Protein AF-A0A7X8NU30-F1 (afdb_monomer_lite)

Structure (mmCIF, N/CA/C/O backbone):
data_AF-A0A7X8NU30-F1
#
_entry.id   AF-A0A7X8NU30-F1
#
loop_
_atom_site.group_PDB
_atom_site.id
_atom_site.type_symbol
_atom_site.label_atom_id
_atom_site.label_alt_id
_atom_site.label_comp_id
_atom_site.label_asym_id
_atom_site.label_entity_id
_atom_site.label_seq_id
_atom_site.pdbx_PDB_ins_code
_atom_site.Cartn_x
_atom_site.Cartn_y
_atom_site.Cartn_z
_atom_site.occupancy
_atom_site.B_iso_or_equiv
_atom_site.auth_seq_id
_atom_site.auth_comp_id
_atom_site.auth_asym_id
_atom_site.auth_atom_id
_atom_site.pdbx_PDB_model_num
ATOM 1 N N . MET A 1 1 ? 4.503 68.843 -0.418 1.00 38.78 1 MET A N 1
ATOM 2 C CA . MET A 1 1 ? 4.152 68.392 -1.781 1.00 38.78 1 MET A CA 1
ATOM 3 C C . MET A 1 1 ? 4.012 66.876 -1.733 1.00 38.78 1 MET A C 1
ATOM 5 O O . MET A 1 1 ? 4.909 66.226 -1.218 1.00 38.78 1 MET A O 1
ATOM 9 N N . LYS A 1 2 ? 2.840 66.352 -2.104 1.00 43.81 2 LYS A N 1
ATOM 10 C CA . LYS A 1 2 ? 2.488 64.922 -2.090 1.00 43.81 2 LYS A CA 1
ATOM 11 C C . LYS A 1 2 ? 3.106 64.198 -3.306 1.00 43.81 2 LYS A C 1
ATOM 13 O O . LYS A 1 2 ? 3.252 64.832 -4.344 1.00 43.81 2 LYS A O 1
ATOM 18 N N . LEU A 1 3 ? 3.240 62.871 -3.176 1.00 50.88 3 LEU A N 1
ATOM 19 C CA . LEU A 1 3 ? 2.894 61.850 -4.189 1.00 50.88 3 LEU A CA 1
ATOM 20 C C . LEU A 1 3 ? 3.990 61.259 -5.112 1.00 50.88 3 LEU A C 1
ATOM 22 O O . LEU A 1 3 ? 4.235 61.789 -6.187 1.00 50.88 3 LEU A O 1
ATOM 26 N N . THR A 1 4 ? 4.462 60.055 -4.752 1.00 54.00 4 THR A N 1
ATOM 27 C CA . THR A 1 4 ? 4.744 58.894 -5.644 1.00 54.00 4 THR A CA 1
ATOM 28 C C . THR A 1 4 ? 4.909 57.659 -4.729 1.00 54.00 4 THR A C 1
ATOM 30 O O . THR A 1 4 ? 5.860 57.611 -3.966 1.00 54.00 4 THR A O 1
ATOM 33 N N . ILE A 1 5 ? 3.939 56.776 -4.453 1.00 56.56 5 ILE A N 1
ATOM 34 C CA . ILE A 1 5 ? 3.193 55.798 -5.268 1.00 56.56 5 ILE A CA 1
ATOM 35 C C . ILE A 1 5 ? 4.076 54.686 -5.904 1.00 56.56 5 ILE A C 1
ATOM 37 O O . ILE A 1 5 ? 4.866 54.960 -6.797 1.00 56.56 5 ILE A O 1
ATOM 41 N N . LEU A 1 6 ? 3.763 53.441 -5.486 1.00 52.00 6 LEU A N 1
ATOM 42 C CA . LEU A 1 6 ? 3.838 52.120 -6.157 1.00 52.00 6 LEU A CA 1
ATOM 43 C C . LEU A 1 6 ? 5.030 51.155 -5.923 1.00 52.00 6 LEU A C 1
ATOM 45 O O . LEU A 1 6 ? 6.143 51.353 -6.388 1.00 52.00 6 LEU A O 1
ATOM 49 N N . LEU A 1 7 ? 4.637 50.002 -5.348 1.00 56.56 7 LEU A N 1
ATOM 50 C CA . LEU A 1 7 ? 5.032 48.619 -5.679 1.00 56.56 7 LEU A CA 1
ATOM 51 C C . LEU A 1 7 ? 6.430 48.119 -5.280 1.00 56.56 7 LEU A C 1
ATOM 53 O O . LEU A 1 7 ? 7.304 47.925 -6.114 1.00 56.56 7 LEU A O 1
ATOM 57 N N . PHE A 1 8 ? 6.550 47.687 -4.022 1.00 55.44 8 PHE A N 1
ATOM 58 C CA . PHE A 1 8 ? 7.397 46.544 -3.651 1.00 55.44 8 PHE A CA 1
ATOM 59 C C . PHE A 1 8 ? 6.502 45.323 -3.369 1.00 55.44 8 PHE A C 1
ATOM 61 O O . PHE A 1 8 ? 6.408 44.826 -2.253 1.00 55.44 8 PHE A O 1
ATOM 68 N N . ILE A 1 9 ? 5.772 44.868 -4.391 1.00 64.94 9 ILE A N 1
ATOM 69 C CA . ILE A 1 9 ? 5.188 43.521 -4.413 1.00 64.94 9 ILE A CA 1
ATOM 70 C C . ILE A 1 9 ? 6.034 42.741 -5.409 1.00 64.94 9 ILE A C 1
ATOM 72 O O . ILE A 1 9 ? 5.852 42.854 -6.619 1.00 64.94 9 ILE A O 1
ATOM 76 N N . SER A 1 10 ? 7.014 41.992 -4.916 1.00 56.44 10 SER A N 1
ATOM 77 C CA . SER A 1 10 ? 7.684 40.996 -5.740 1.00 56.44 10 SER A CA 1
ATOM 78 C C . SER A 1 10 ? 8.147 39.814 -4.912 1.00 56.44 10 SER A C 1
ATOM 80 O O . SER A 1 10 ? 9.047 39.915 -4.088 1.00 56.44 10 SER A O 1
ATOM 82 N N . PHE A 1 11 ? 7.518 38.688 -5.247 1.00 57.56 11 PHE A N 1
ATOM 83 C CA . PHE A 1 11 ? 8.157 37.388 -5.362 1.00 57.56 11 PHE A CA 1
ATOM 84 C C . PHE A 1 11 ? 8.585 36.706 -4.060 1.00 57.56 11 PHE A C 1
ATOM 86 O O . PHE A 1 11 ? 9.746 36.368 -3.858 1.00 57.56 11 PHE A O 1
ATOM 93 N N . ILE A 1 12 ? 7.592 36.322 -3.252 1.00 60.53 12 ILE A N 1
ATOM 94 C CA . ILE A 1 12 ? 7.691 35.037 -2.549 1.00 60.53 12 ILE A CA 1
ATOM 95 C C . ILE A 1 12 ? 7.320 33.967 -3.582 1.00 60.53 12 ILE A C 1
ATOM 97 O O . ILE A 1 12 ? 6.166 33.554 -3.690 1.00 60.53 12 ILE A O 1
ATOM 101 N N . LEU A 1 13 ? 8.292 33.572 -4.412 1.00 59.84 13 LEU A N 1
ATOM 102 C CA . LEU A 1 13 ? 8.216 32.290 -5.106 1.00 59.84 13 LEU A CA 1
ATOM 103 C C . LEU A 1 13 ? 8.161 31.234 -4.011 1.00 59.84 13 LEU A C 1
ATOM 105 O O . LEU A 1 13 ? 9.139 30.999 -3.305 1.00 59.84 13 LEU A O 1
ATOM 109 N N . SER A 1 14 ? 6.974 30.660 -3.852 1.00 57.34 14 SER A N 1
ATOM 110 C CA . SER A 1 14 ? 6.750 29.433 -3.113 1.00 57.34 14 SER A CA 1
ATOM 111 C C . SER A 1 14 ? 7.691 28.382 -3.693 1.00 57.34 14 SER A C 1
ATOM 113 O O . SER A 1 14 ? 7.402 27.778 -4.724 1.00 57.34 14 SER A O 1
ATOM 115 N N . ALA A 1 15 ? 8.856 28.210 -3.070 1.00 57.22 15 ALA A N 1
ATOM 116 C CA . ALA A 1 15 ? 9.690 27.050 -3.291 1.00 57.22 15 ALA A CA 1
ATOM 117 C C . ALA A 1 15 ? 8.915 25.868 -2.710 1.00 57.22 15 ALA A C 1
ATOM 119 O O . ALA A 1 15 ? 9.054 25.523 -1.536 1.00 57.22 15 ALA A O 1
ATOM 120 N N . CYS A 1 16 ? 8.056 25.266 -3.532 1.00 65.06 16 CYS A N 1
ATOM 121 C CA . CYS A 1 16 ? 7.720 23.867 -3.365 1.00 65.06 16 CYS A CA 1
ATOM 122 C C . CYS A 1 16 ? 9.038 23.120 -3.566 1.00 65.06 16 CYS A C 1
ATOM 124 O O . CYS A 1 16 ? 9.394 22.747 -4.677 1.00 65.06 16 CYS A O 1
ATOM 126 N N . THR A 1 17 ? 9.832 23.012 -2.501 1.00 59.50 17 THR A N 1
ATOM 127 C CA . THR A 1 17 ? 10.885 22.014 -2.435 1.00 59.50 17 THR A CA 1
ATOM 128 C C . THR A 1 17 ? 10.148 20.689 -2.532 1.00 59.50 17 THR A C 1
ATOM 130 O O . THR A 1 17 ? 9.560 20.226 -1.554 1.00 59.50 17 THR A O 1
ATOM 133 N N . ASP A 1 18 ? 10.132 20.112 -3.732 1.00 59.56 18 ASP A N 1
ATOM 134 C CA . ASP A 1 18 ? 9.986 18.677 -3.895 1.00 59.56 18 ASP A CA 1
ATOM 135 C C . ASP A 1 18 ? 11.165 18.084 -3.130 1.00 59.56 18 ASP A C 1
ATOM 137 O O . ASP A 1 18 ? 12.282 17.969 -3.632 1.00 59.56 18 ASP A O 1
ATOM 141 N N . ARG A 1 19 ? 10.953 17.801 -1.840 1.00 60.88 19 ARG A N 1
ATOM 142 C CA . ARG A 1 19 ? 11.801 16.847 -1.141 1.00 60.88 19 ARG A CA 1
ATOM 143 C C . ARG A 1 19 ? 11.751 15.614 -2.019 1.00 60.88 19 ARG A C 1
ATOM 145 O O . ARG A 1 19 ? 10.654 15.095 -2.210 1.00 60.88 19 ARG A O 1
ATOM 152 N N . ASP A 1 20 ? 12.889 15.211 -2.581 1.00 63.25 20 ASP A N 1
ATOM 153 C CA . ASP A 1 20 ? 12.994 13.960 -3.321 1.00 63.25 20 ASP A CA 1
ATOM 154 C C . ASP A 1 20 ? 12.246 12.893 -2.527 1.00 63.25 20 ASP A C 1
ATOM 156 O O . ASP A 1 20 ? 12.663 12.538 -1.423 1.00 63.25 20 ASP A O 1
ATOM 160 N N . ALA A 1 21 ? 11.076 12.488 -3.033 1.00 68.50 21 ALA A N 1
ATOM 161 C CA . ALA A 1 21 ? 10.213 11.588 -2.288 1.00 68.50 21 ALA A CA 1
ATOM 162 C C . ALA A 1 21 ? 11.014 10.321 -1.991 1.00 68.50 21 ALA A C 1
ATOM 164 O O . ALA A 1 21 ? 11.691 9.808 -2.897 1.00 68.50 21 ALA A O 1
ATOM 165 N N . ASP A 1 22 ? 10.953 9.860 -0.738 1.00 88.19 22 ASP A N 1
ATOM 166 C CA . ASP A 1 22 ? 11.645 8.660 -0.281 1.00 88.19 22 ASP A CA 1
ATOM 167 C C . ASP A 1 22 ? 11.422 7.545 -1.326 1.00 88.19 22 ASP A C 1
ATOM 169 O O . ASP A 1 22 ? 10.299 7.384 -1.823 1.00 88.19 22 ASP A O 1
ATOM 173 N N . PRO A 1 23 ? 12.455 6.797 -1.758 1.00 89.62 23 PRO A N 1
ATOM 174 C CA . PRO A 1 23 ? 12.273 5.718 -2.727 1.00 89.62 23 PRO A CA 1
ATOM 175 C C . PRO A 1 23 ? 11.151 4.739 -2.346 1.00 89.62 23 PRO A C 1
ATOM 177 O O . PRO A 1 23 ? 10.472 4.215 -3.236 1.00 89.62 23 PRO A O 1
ATOM 180 N N . HIS A 1 24 ? 10.922 4.528 -1.046 1.00 94.50 24 HIS A N 1
ATOM 181 C CA . HIS A 1 24 ? 9.780 3.781 -0.539 1.00 94.50 24 HIS A CA 1
ATOM 182 C C . HIS A 1 24 ? 8.459 4.499 -0.807 1.00 94.50 24 HIS A C 1
ATOM 184 O O . HIS A 1 24 ? 7.537 3.841 -1.271 1.00 94.50 24 HIS A O 1
ATOM 190 N N . ASP A 1 25 ? 8.351 5.815 -0.611 1.00 94.69 25 ASP A N 1
ATOM 191 C CA . ASP A 1 25 ? 7.135 6.579 -0.934 1.00 94.69 25 ASP A CA 1
ATOM 192 C C . ASP A 1 25 ? 6.760 6.444 -2.410 1.00 94.69 25 ASP A C 1
ATOM 194 O O . ASP A 1 25 ? 5.607 6.169 -2.739 1.00 94.69 25 ASP A O 1
ATOM 198 N N . LYS A 1 26 ? 7.742 6.556 -3.314 1.00 94.88 26 LYS A N 1
ATOM 199 C CA . LYS A 1 26 ? 7.502 6.378 -4.756 1.00 94.88 26 LYS A CA 1
ATOM 200 C C . LYS A 1 26 ? 6.998 4.972 -5.081 1.00 94.88 26 LYS A C 1
ATOM 202 O O . LYS A 1 26 ? 6.164 4.807 -5.967 1.00 94.88 26 LYS A O 1
ATOM 207 N N . LEU A 1 27 ? 7.526 3.954 -4.404 1.00 96.50 27 LEU A N 1
ATOM 208 C CA . LEU A 1 27 ? 7.112 2.566 -4.600 1.00 96.50 27 LEU A CA 1
ATOM 209 C C . LEU A 1 27 ? 5.735 2.284 -3.986 1.00 96.50 27 LEU A C 1
ATOM 211 O O . LEU A 1 27 ? 4.917 1.643 -4.635 1.00 96.50 27 LEU A O 1
ATOM 215 N N . MET A 1 28 ? 5.459 2.798 -2.787 1.00 98.00 28 MET A N 1
ATOM 216 C CA . MET A 1 28 ? 4.152 2.702 -2.135 1.00 98.00 28 MET A CA 1
ATOM 217 C C . MET A 1 28 ? 3.068 3.380 -2.974 1.00 98.00 28 MET A C 1
ATOM 219 O O . MET A 1 28 ? 2.019 2.783 -3.173 1.00 98.00 28 MET A O 1
ATOM 223 N N . ASN A 1 29 ? 3.337 4.558 -3.549 1.00 97.56 29 ASN A N 1
ATOM 224 C CA . ASN A 1 29 ? 2.402 5.217 -4.466 1.00 97.56 29 ASN A CA 1
ATOM 225 C C . ASN A 1 29 ? 2.059 4.320 -5.668 1.00 97.56 29 ASN A C 1
ATOM 227 O O . ASN A 1 29 ? 0.883 4.101 -5.931 1.00 97.56 29 ASN A O 1
ATOM 231 N N . ARG A 1 30 ? 3.063 3.729 -6.338 1.00 97.69 30 ARG A N 1
ATOM 232 C CA . ARG A 1 30 ? 2.826 2.817 -7.476 1.00 97.69 30 ARG A CA 1
ATOM 233 C C . ARG A 1 30 ? 1.991 1.596 -7.101 1.00 97.69 30 ARG A C 1
ATOM 235 O O . ARG A 1 30 ? 1.158 1.165 -7.888 1.00 97.69 30 ARG A O 1
ATOM 242 N N . ILE A 1 31 ? 2.220 1.031 -5.914 1.00 98.50 31 ILE A N 1
ATOM 243 C CA . ILE A 1 31 ? 1.409 -0.081 -5.406 1.00 98.50 31 ILE A CA 1
ATOM 244 C C . ILE A 1 31 ? -0.033 0.393 -5.214 1.00 98.50 31 ILE A C 1
ATOM 246 O O . ILE A 1 31 ? -0.953 -0.228 -5.736 1.00 98.50 31 ILE A O 1
ATOM 250 N N . GLU A 1 32 ? -0.223 1.500 -4.492 1.00 98.12 32 GLU A N 1
ATOM 251 C CA . GLU A 1 32 ? -1.534 2.029 -4.105 1.00 98.12 32 GLU A CA 1
ATOM 252 C C . GLU A 1 32 ? -2.377 2.491 -5.301 1.00 98.12 32 GLU A C 1
ATOM 254 O O . GLU A 1 32 ? -3.589 2.290 -5.296 1.00 98.12 32 GLU A O 1
ATOM 259 N N . GLU A 1 33 ? -1.751 3.023 -6.352 1.00 97.88 33 GLU A N 1
ATOM 260 C CA . GLU A 1 33 ? -2.401 3.389 -7.620 1.00 97.88 33 GLU A CA 1
ATOM 261 C C . GLU A 1 33 ? -3.005 2.185 -8.361 1.00 97.88 33 GL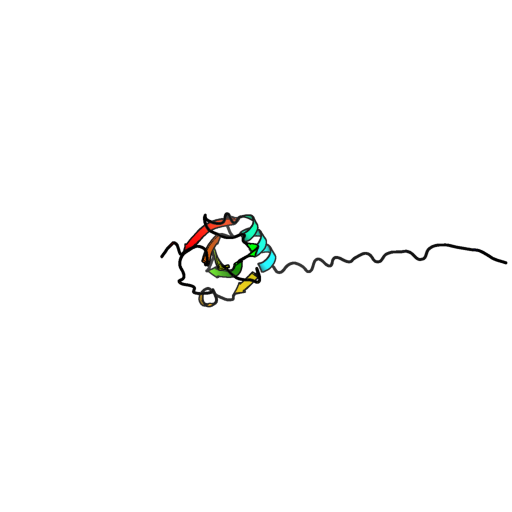U A C 1
ATOM 263 O O . GLU A 1 33 ? -3.954 2.343 -9.128 1.00 97.88 33 GLU A O 1
ATOM 268 N N . GLN A 1 34 ? -2.478 0.982 -8.127 1.00 98.25 34 GLN A N 1
ATOM 269 C CA . GLN A 1 34 ? -2.939 -0.258 -8.758 1.00 98.25 34 GLN A CA 1
ATOM 270 C C . GLN A 1 34 ? -3.893 -1.070 -7.872 1.00 98.25 34 GLN A C 1
ATOM 272 O O . GLN A 1 34 ? -4.409 -2.104 -8.306 1.00 98.25 34 GLN A O 1
ATOM 277 N N . LEU A 1 35 ? -4.115 -0.656 -6.620 1.00 97.31 35 LEU A N 1
ATOM 278 C CA . LEU A 1 35 ? -4.928 -1.428 -5.687 1.00 97.31 35 LEU A CA 1
ATOM 279 C C . LEU A 1 35 ? -6.408 -1.384 -6.073 1.00 97.31 35 LEU A C 1
ATOM 281 O O . LEU A 1 35 ? -7.066 -0.348 -6.013 1.00 97.31 35 LEU A O 1
ATOM 285 N N . VAL A 1 36 ? -6.956 -2.563 -6.357 1.00 97.31 36 VAL A N 1
ATOM 286 C CA . VAL A 1 36 ? -8.399 -2.805 -6.359 1.00 97.31 36 VAL A CA 1
ATOM 287 C C . VAL A 1 36 ? -8.744 -3.477 -5.038 1.00 97.31 36 VAL A C 1
ATOM 289 O O . VAL A 1 36 ? -8.381 -4.632 -4.808 1.00 97.31 36 VAL A O 1
ATOM 292 N N . LEU A 1 37 ? -9.400 -2.738 -4.142 1.00 95.88 37 LEU A N 1
ATOM 293 C CA . LEU A 1 37 ? -9.762 -3.277 -2.836 1.00 95.88 37 LEU A CA 1
ATOM 294 C C . LEU A 1 37 ? -10.897 -4.311 -2.962 1.00 95.88 37 LEU A C 1
ATOM 296 O O . LEU A 1 37 ? -11.832 -4.108 -3.740 1.00 95.88 37 LEU A O 1
ATOM 300 N N . PRO A 1 38 ? -10.826 -5.420 -2.207 1.00 94.69 38 PRO A N 1
ATOM 301 C CA . PRO A 1 38 ? -11.843 -6.466 -2.214 1.00 94.69 38 PRO A CA 1
ATOM 302 C C . PRO A 1 38 ? -13.192 -5.962 -1.684 1.00 94.69 38 PRO A C 1
ATOM 304 O O . PRO A 1 38 ? -13.275 -4.993 -0.929 1.00 94.69 38 PRO A O 1
ATOM 307 N N . G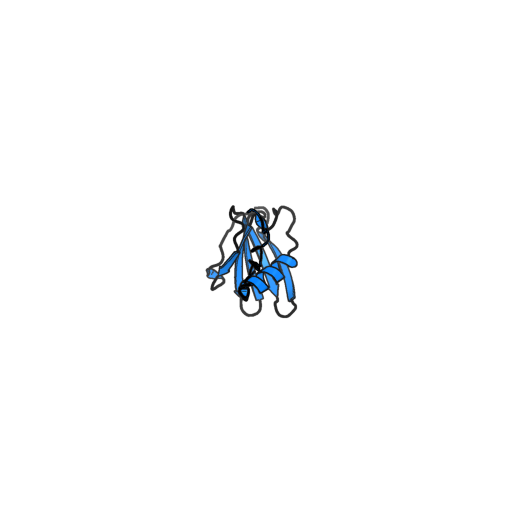LN A 1 39 ? -14.269 -6.657 -2.052 1.00 93.88 39 GLN A N 1
ATOM 308 C CA . GLN A 1 39 ? -15.607 -6.349 -1.549 1.00 93.88 39 GLN A CA 1
ATOM 309 C C . GLN A 1 39 ? -15.646 -6.407 -0.013 1.00 93.88 39 GLN A C 1
ATOM 311 O O . GLN A 1 39 ? -15.135 -7.345 0.593 1.00 93.88 39 GLN A O 1
ATOM 316 N N . GLY A 1 40 ? -16.289 -5.414 0.607 1.00 92.31 40 GLY A N 1
ATOM 317 C CA . GLY A 1 40 ? -16.372 -5.287 2.065 1.00 92.31 40 GLY A CA 1
ATOM 318 C C . GLY A 1 40 ? -15.199 -4.532 2.695 1.00 92.31 40 GLY A C 1
ATOM 319 O O . GLY A 1 40 ? -15.228 -4.287 3.898 1.00 92.31 40 GLY A O 1
ATOM 320 N N . ALA A 1 41 ? -14.195 -4.139 1.906 1.00 95.12 41 ALA A N 1
ATOM 321 C CA . ALA A 1 41 ? -13.182 -3.190 2.339 1.00 95.12 41 ALA A CA 1
ATOM 322 C C . ALA A 1 41 ? -13.721 -1.754 2.354 1.00 95.12 41 ALA A C 1
ATOM 324 O O . ALA A 1 41 ? -14.531 -1.352 1.517 1.00 95.12 41 ALA A O 1
ATOM 325 N N . GLU A 1 42 ? -13.211 -0.973 3.295 1.00 95.31 42 GLU A N 1
ATOM 326 C CA . GLU A 1 42 ? -13.394 0.474 3.353 1.00 95.31 42 GLU A CA 1
ATOM 327 C C . GLU A 1 42 ? -12.443 1.177 2.359 1.00 95.31 42 GLU A C 1
ATOM 329 O O . GLU A 1 42 ? -11.562 0.536 1.778 1.00 95.31 42 GLU A O 1
ATOM 334 N N . PRO A 1 43 ? -12.559 2.497 2.131 1.00 96.12 43 PRO A N 1
ATOM 335 C CA . PRO A 1 43 ? -11.577 3.225 1.333 1.00 96.12 43 PRO A CA 1
ATOM 336 C C . PRO A 1 43 ? -10.158 3.061 1.891 1.00 96.12 43 PRO A C 1
ATOM 338 O O . PRO A 1 43 ? -9.959 3.111 3.104 1.00 96.12 43 PRO A O 1
ATOM 341 N N . ILE A 1 44 ? -9.151 2.958 1.017 1.00 96.06 44 ILE A N 1
ATOM 342 C CA . ILE A 1 44 ? -7.747 2.732 1.413 1.00 96.06 44 ILE A CA 1
ATOM 343 C C . ILE A 1 44 ? -7.226 3.738 2.455 1.00 96.06 44 ILE A C 1
ATOM 345 O O . ILE A 1 44 ? -6.417 3.393 3.314 1.00 96.06 44 ILE A O 1
ATOM 349 N N . SER A 1 45 ? -7.732 4.973 2.430 1.00 95.94 45 SER A N 1
ATOM 350 C CA . SER A 1 45 ? -7.385 6.029 3.387 1.00 95.94 45 SER A CA 1
ATOM 351 C C . SER A 1 45 ? -7.792 5.722 4.833 1.00 95.94 45 SER A C 1
ATOM 353 O O . SER A 1 45 ? -7.300 6.376 5.748 1.00 95.94 45 SER A O 1
ATOM 355 N N . LYS A 1 46 ? -8.659 4.728 5.056 1.00 96.62 46 LYS A N 1
ATOM 356 C CA . LYS A 1 46 ? -9.051 4.212 6.375 1.00 96.62 46 LYS A CA 1
ATOM 357 C C . LYS A 1 46 ? -8.115 3.128 6.910 1.00 96.62 46 LYS A C 1
ATOM 359 O O . LYS A 1 46 ? -8.326 2.640 8.013 1.00 96.62 46 LYS A O 1
ATOM 364 N N . TYR A 1 47 ? -7.103 2.727 6.149 1.00 96.62 47 TYR A N 1
ATOM 365 C CA . TYR A 1 47 ? -6.174 1.681 6.559 1.00 96.62 47 TYR A CA 1
ATOM 366 C C . TYR A 1 47 ? -4.821 2.274 6.895 1.00 96.62 47 TYR A C 1
ATOM 368 O O . TYR A 1 47 ? -4.290 3.057 6.117 1.00 96.62 47 TYR A O 1
ATOM 376 N N . ASP A 1 48 ? -4.230 1.862 8.005 1.00 97.44 48 ASP A N 1
ATOM 377 C CA . ASP A 1 48 ? -2.802 2.032 8.244 1.00 97.44 48 ASP A CA 1
ATOM 378 C C . ASP A 1 48 ? -2.055 0.953 7.446 1.00 97.44 48 ASP A C 1
ATOM 380 O O . ASP A 1 48 ? -2.439 -0.217 7.460 1.00 97.44 48 ASP A O 1
ATOM 384 N N . ARG A 1 49 ? -1.041 1.347 6.671 1.00 97.88 49 ARG A N 1
ATOM 385 C CA . ARG A 1 49 ? -0.475 0.529 5.586 1.00 97.88 49 ARG A CA 1
ATOM 386 C C . ARG A 1 49 ? 0.996 0.276 5.840 1.00 97.88 49 ARG A C 1
ATOM 388 O O . ARG A 1 49 ? 1.799 1.208 5.899 1.00 97.88 49 ARG A O 1
ATOM 395 N N . PHE A 1 50 ? 1.338 -0.993 5.978 1.00 98.00 50 PHE A N 1
ATOM 396 C CA . PHE A 1 50 ? 2.680 -1.442 6.305 1.00 98.00 50 PHE A CA 1
ATOM 397 C C . PHE A 1 50 ? 3.208 -2.250 5.136 1.00 98.00 50 PHE A C 1
ATOM 399 O O . PHE A 1 50 ? 2.565 -3.210 4.722 1.00 98.00 50 PHE A O 1
ATOM 406 N N . TYR A 1 51 ? 4.364 -1.869 4.608 1.00 98.50 51 TYR A N 1
ATOM 407 C CA . TYR A 1 51 ? 4.991 -2.549 3.480 1.00 98.50 51 TYR A CA 1
ATOM 408 C C . TYR A 1 51 ? 6.390 -3.012 3.849 1.00 98.50 51 TYR A C 1
ATOM 410 O O . TYR A 1 51 ? 7.090 -2.364 4.624 1.00 98.50 51 TYR A O 1
ATOM 418 N N . THR A 1 52 ? 6.822 -4.119 3.261 1.00 98.50 52 THR A N 1
ATOM 419 C CA . THR A 1 52 ? 8.209 -4.571 3.355 1.00 98.50 52 THR A CA 1
ATOM 420 C C . THR A 1 52 ? 8.588 -5.421 2.152 1.00 98.50 52 THR A C 1
ATOM 422 O O . THR A 1 52 ? 7.746 -5.807 1.338 1.00 98.50 52 THR A O 1
ATOM 425 N N . ARG A 1 53 ? 9.881 -5.707 2.018 1.00 98.19 53 ARG A N 1
ATOM 426 C CA . ARG A 1 53 ? 10.410 -6.544 0.945 1.00 98.19 53 ARG A CA 1
ATOM 427 C C . ARG A 1 53 ? 10.565 -7.982 1.428 1.00 98.19 53 ARG A C 1
ATOM 429 O O . ARG A 1 53 ? 11.299 -8.241 2.375 1.00 98.19 53 ARG A O 1
ATOM 436 N N . ASP A 1 54 ? 9.941 -8.902 0.705 1.00 97.50 54 ASP A N 1
ATOM 437 C CA . ASP A 1 54 ? 10.131 -10.346 0.817 1.00 97.50 54 ASP A CA 1
ATOM 438 C C . ASP A 1 54 ? 10.870 -10.855 -0.430 1.00 97.50 54 ASP A C 1
ATOM 440 O O . ASP A 1 54 ? 10.292 -11.115 -1.493 1.00 97.50 54 ASP A O 1
ATOM 444 N N . GLY A 1 55 ? 12.201 -10.881 -0.347 1.00 96.81 55 GLY A N 1
ATOM 445 C CA . GLY A 1 55 ? 13.067 -11.196 -1.480 1.00 96.81 55 GLY A CA 1
ATOM 446 C C . GLY A 1 55 ? 12.862 -10.233 -2.658 1.00 96.81 55 GLY A C 1
ATOM 447 O O . GLY A 1 55 ? 13.315 -9.086 -2.638 1.00 96.81 55 GLY A O 1
ATOM 448 N N . LYS A 1 56 ? 12.213 -10.714 -3.724 1.00 97.62 56 LYS A N 1
ATOM 449 C CA . LYS A 1 56 ? 11.905 -9.919 -4.929 1.00 97.62 56 LYS A CA 1
ATOM 450 C C . LYS A 1 56 ? 10.501 -9.318 -4.916 1.00 97.62 56 LYS A C 1
ATOM 452 O O . LYS A 1 56 ? 10.216 -8.500 -5.781 1.00 97.62 56 LYS A O 1
ATOM 457 N N . ILE A 1 57 ? 9.655 -9.716 -3.974 1.00 98.25 57 ILE A N 1
ATOM 458 C CA . ILE A 1 57 ? 8.263 -9.288 -3.854 1.00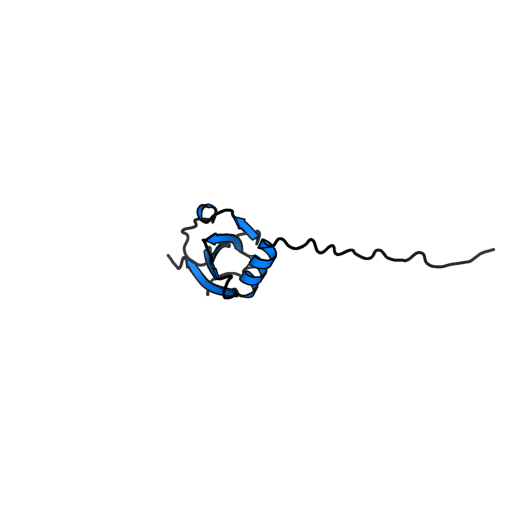 98.25 57 ILE A CA 1
ATOM 459 C C . ILE A 1 57 ? 8.174 -8.205 -2.779 1.00 98.25 57 ILE A C 1
ATOM 461 O O . ILE A 1 57 ? 8.951 -8.188 -1.826 1.00 98.25 57 ILE A O 1
ATOM 465 N N . VAL A 1 58 ? 7.243 -7.272 -2.945 1.00 98.56 58 VAL A N 1
ATOM 466 C CA . VAL A 1 58 ? 6.812 -6.387 -1.862 1.00 98.56 58 VAL A CA 1
ATOM 467 C C . VAL A 1 58 ? 5.519 -6.950 -1.312 1.00 98.56 58 VAL A C 1
ATOM 469 O O . VAL A 1 58 ? 4.582 -7.218 -2.064 1.00 98.56 58 VAL A O 1
ATOM 472 N N . VAL A 1 59 ? 5.487 -7.146 -0.003 1.00 98.50 59 VAL A N 1
ATOM 473 C CA . VAL A 1 59 ? 4.288 -7.560 0.716 1.00 98.50 59 VAL A CA 1
ATOM 474 C C . VAL A 1 59 ? 3.772 -6.381 1.526 1.00 98.50 59 VAL A C 1
ATOM 476 O O . VAL A 1 59 ? 4.558 -5.572 2.026 1.00 98.50 59 VAL A O 1
ATOM 479 N N . GLY A 1 60 ? 2.453 -6.264 1.613 1.00 97.88 60 GLY A N 1
ATOM 480 C CA . GLY A 1 60 ? 1.784 -5.222 2.373 1.00 97.88 60 GLY A CA 1
ATOM 481 C C . GLY A 1 60 ? 0.701 -5.793 3.275 1.00 97.88 60 GLY A C 1
ATOM 482 O O . GLY A 1 60 ? -0.012 -6.711 2.874 1.00 97.88 60 GLY A O 1
ATOM 483 N N . THR A 1 61 ? 0.558 -5.213 4.459 1.00 97.38 61 THR A N 1
ATOM 484 C CA . THR A 1 61 ? -0.560 -5.455 5.371 1.00 97.38 61 THR A CA 1
ATOM 485 C C . THR A 1 61 ? -1.226 -4.119 5.660 1.00 97.38 61 THR A C 1
ATOM 487 O O . THR A 1 61 ? -0.599 -3.191 6.172 1.00 97.38 61 THR A O 1
ATOM 490 N N . LEU A 1 62 ? -2.494 -4.008 5.286 1.00 96.88 62 LEU A N 1
ATOM 491 C CA . LEU A 1 62 ? -3.335 -2.843 5.512 1.00 96.88 62 LEU A CA 1
ATOM 492 C C . LEU A 1 62 ? -4.275 -3.178 6.665 1.00 96.88 62 LEU A C 1
ATOM 494 O O . LEU A 1 62 ? -5.091 -4.088 6.548 1.00 96.88 62 LEU A O 1
ATOM 498 N N . VAL A 1 63 ? -4.165 -2.447 7.767 1.00 95.69 63 VAL A N 1
ATOM 499 C CA . VAL A 1 63 ? -4.969 -2.659 8.975 1.00 95.69 63 VAL A CA 1
ATOM 500 C C . VAL A 1 63 ? -5.958 -1.516 9.109 1.00 95.69 63 VAL A C 1
ATOM 502 O O . VAL A 1 63 ? -5.566 -0.352 9.072 1.00 95.69 63 VAL A O 1
ATOM 505 N N . PHE A 1 64 ? -7.243 -1.832 9.243 1.00 94.69 64 PHE A N 1
ATOM 506 C CA . PHE A 1 64 ? -8.282 -0.829 9.424 1.00 94.69 64 PHE A CA 1
ATOM 507 C C . PHE A 1 64 ? -7.991 -0.021 10.691 1.00 94.69 64 PHE A C 1
ATOM 509 O O . PHE A 1 64 ? -7.894 -0.560 11.793 1.00 94.69 64 PHE A O 1
ATOM 516 N N . GLY A 1 65 ? -7.812 1.282 10.517 1.00 86.31 65 GLY A N 1
ATOM 517 C CA . GLY A 1 65 ? -7.262 2.166 11.528 1.00 86.31 65 GLY A CA 1
ATOM 518 C C . GLY A 1 65 ? -7.793 3.583 11.376 1.00 86.31 65 GLY A C 1
ATOM 519 O O . GLY A 1 65 ? -8.656 3.882 10.552 1.00 86.31 65 GLY A O 1
ATOM 520 N N . LYS A 1 66 ? -7.308 4.492 12.219 1.00 75.75 66 LYS A N 1
ATOM 521 C CA . LYS A 1 66 ? -7.783 5.885 12.207 1.00 75.75 66 LYS A CA 1
ATOM 522 C C . LYS A 1 66 ? -6.871 6.830 11.438 1.00 75.75 66 LYS A C 1
ATOM 524 O O . LYS A 1 66 ? -7.334 7.908 11.076 1.00 75.75 66 LYS A O 1
ATOM 529 N N . SER A 1 67 ? -5.602 6.475 11.226 1.00 89.94 67 SER A N 1
ATOM 530 C CA . SER A 1 67 ? -4.614 7.449 10.753 1.00 89.94 67 SER A CA 1
ATOM 531 C C . SER A 1 67 ? -4.421 7.452 9.240 1.00 89.94 67 SER A C 1
ATOM 533 O O . SER A 1 67 ? -4.046 8.483 8.686 1.00 89.94 67 SER A O 1
ATOM 535 N N . GLY A 1 68 ? -4.689 6.332 8.564 1.00 93.50 68 GLY A N 1
ATOM 536 C CA . GLY A 1 68 ? -4.397 6.210 7.140 1.00 93.50 68 GLY A CA 1
ATOM 537 C C . GLY A 1 68 ? -2.894 6.290 6.857 1.00 93.50 68 GLY A C 1
ATOM 538 O O . GLY A 1 68 ? -2.510 6.690 5.754 1.00 93.50 68 GLY A O 1
ATOM 539 N N . SER A 1 69 ? -2.057 5.993 7.856 1.00 95.75 69 SER A N 1
ATOM 540 C CA . SER A 1 69 ? -0.608 6.172 7.785 1.00 95.75 69 SER A CA 1
ATOM 541 C C . SER A 1 69 ? 0.040 5.138 6.870 1.00 95.75 69 SER A C 1
ATOM 543 O O . SER A 1 69 ? -0.551 4.109 6.541 1.00 95.75 69 SER A O 1
ATOM 545 N N . ARG A 1 70 ? 1.266 5.427 6.430 1.00 96.44 70 ARG A N 1
ATOM 546 C CA . ARG A 1 70 ? 2.077 4.522 5.611 1.00 96.44 70 ARG A CA 1
ATOM 547 C C . ARG A 1 70 ? 3.434 4.346 6.249 1.00 96.44 70 ARG A C 1
ATOM 549 O O . ARG A 1 70 ? 4.036 5.332 6.666 1.00 96.44 70 ARG A O 1
ATOM 556 N N . SER A 1 71 ? 3.900 3.108 6.313 1.00 96.62 71 SER A N 1
ATOM 557 C CA . SER A 1 71 ? 5.194 2.768 6.890 1.00 96.62 71 SER A CA 1
ATOM 558 C C . SER A 1 71 ? 5.884 1.688 6.072 1.00 96.62 71 SER A C 1
ATOM 560 O O . SER A 1 71 ? 5.285 0.668 5.733 1.00 96.62 71 SER A O 1
ATOM 562 N N . TRP A 1 72 ? 7.175 1.886 5.819 1.00 97.81 72 TRP A N 1
ATOM 563 C CA . TRP A 1 72 ? 8.054 0.822 5.352 1.00 97.81 72 TRP A CA 1
ATOM 564 C C . TRP A 1 72 ? 8.710 0.149 6.559 1.00 97.81 72 TRP A C 1
ATOM 566 O O . TRP A 1 72 ? 9.488 0.779 7.278 1.00 97.81 72 TRP A O 1
ATOM 576 N N . VAL A 1 73 ? 8.390 -1.119 6.806 1.00 97.94 73 VAL A N 1
ATOM 577 C CA . VAL A 1 73 ? 8.941 -1.887 7.930 1.00 97.94 73 VAL A CA 1
ATOM 578 C C . 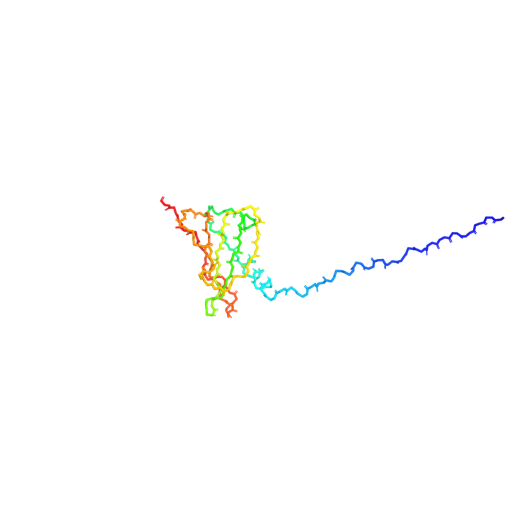VAL A 1 73 ? 10.151 -2.712 7.489 1.00 97.94 73 VAL A C 1
ATOM 580 O O . VAL A 1 73 ? 10.334 -3.009 6.304 1.00 97.94 73 VAL A O 1
ATOM 583 N N . LYS A 1 74 ? 11.026 -3.068 8.438 1.00 97.06 74 LYS A N 1
ATOM 584 C CA . LYS A 1 74 ? 12.334 -3.666 8.120 1.00 97.06 74 LYS A CA 1
ATOM 585 C C . LYS A 1 74 ? 12.211 -5.075 7.546 1.00 97.06 74 LYS A C 1
ATOM 587 O O . LYS A 1 74 ? 13.013 -5.444 6.693 1.00 97.06 74 LYS A O 1
ATOM 592 N N . SER A 1 75 ? 11.239 -5.849 8.019 1.00 96.94 75 SER A N 1
ATOM 593 C CA . SER A 1 75 ? 11.071 -7.253 7.655 1.00 96.94 75 SER A CA 1
ATOM 594 C C . SER A 1 75 ? 9.620 -7.717 7.781 1.00 96.94 75 SER A C 1
ATOM 596 O O . SER A 1 75 ? 8.783 -7.032 8.364 1.00 96.94 75 SER A O 1
ATOM 598 N N . ILE A 1 76 ? 9.324 -8.914 7.269 1.00 96.56 76 ILE A N 1
ATOM 599 C CA . ILE A 1 76 ? 7.989 -9.535 7.349 1.00 96.56 76 ILE A CA 1
ATOM 600 C C . ILE A 1 76 ? 7.538 -9.716 8.802 1.00 96.56 76 ILE A C 1
ATOM 602 O O . ILE A 1 76 ? 6.361 -9.540 9.095 1.00 96.56 76 ILE A O 1
ATOM 606 N N . SER A 1 77 ? 8.455 -10.022 9.726 1.00 96.56 77 SER A N 1
ATOM 607 C CA . SER A 1 77 ? 8.123 -10.161 11.150 1.00 96.56 77 SER A CA 1
ATOM 608 C C . SER A 1 77 ? 7.703 -8.850 11.814 1.00 96.56 77 SER A C 1
ATOM 610 O O . SER A 1 77 ? 7.116 -8.893 12.889 1.00 96.56 77 SER A O 1
ATOM 612 N N . ASP A 1 78 ? 7.986 -7.707 11.184 1.00 97.31 78 ASP A N 1
ATOM 613 C CA . ASP A 1 78 ? 7.555 -6.388 11.653 1.00 97.31 78 ASP A CA 1
ATOM 614 C C . ASP A 1 78 ? 6.195 -5.968 11.062 1.00 97.31 78 ASP A C 1
ATOM 616 O O . ASP A 1 78 ? 5.690 -4.894 11.394 1.00 97.31 78 ASP A O 1
ATOM 620 N N . LEU A 1 79 ? 5.599 -6.773 10.169 1.00 96.44 79 LEU A N 1
ATOM 621 C CA . LEU A 1 79 ? 4.232 -6.539 9.706 1.00 96.44 79 LEU A CA 1
ATOM 622 C C . LEU A 1 79 ? 3.233 -6.868 10.824 1.00 96.44 79 LEU A C 1
ATOM 624 O O . LEU A 1 79 ? 3.438 -7.837 11.563 1.00 96.44 79 LEU A O 1
ATOM 628 N N . PRO A 1 80 ? 2.121 -6.118 10.937 1.00 93.56 80 PRO A N 1
ATOM 629 C CA . PRO A 1 80 ? 1.060 -6.455 11.873 1.00 93.56 80 PRO A CA 1
ATOM 630 C C . PRO A 1 80 ? 0.539 -7.878 11.644 1.00 93.56 80 PRO A C 1
ATOM 632 O O . PRO A 1 80 ? 0.029 -8.204 10.574 1.00 93.56 80 PRO A O 1
ATOM 635 N N . GLN A 1 81 ? 0.634 -8.719 12.669 1.00 89.69 81 GLN A N 1
ATOM 636 C CA . GLN A 1 81 ? 0.015 -10.041 12.672 1.00 89.69 81 GLN A CA 1
ATOM 637 C C . GLN A 1 81 ? -1.383 -9.914 13.267 1.00 89.69 81 GLN A C 1
ATOM 639 O O . GLN A 1 81 ? -1.545 -9.841 14.484 1.00 89.69 81 GLN A O 1
ATOM 644 N N . VAL A 1 82 ? -2.389 -9.836 12.401 1.00 86.38 82 VAL A N 1
ATOM 645 C CA . VAL A 1 82 ? -3.788 -9.696 12.808 1.00 86.38 82 VAL A CA 1
ATOM 646 C C . VAL A 1 82 ? -4.572 -10.881 12.257 1.00 86.38 82 VAL A C 1
ATOM 648 O O . VAL A 1 82 ? -4.555 -11.137 11.054 1.00 86.38 82 VAL A O 1
ATOM 651 N N . PHE A 1 83 ? -5.240 -11.605 13.155 1.00 78.94 83 PHE A N 1
ATOM 652 C CA . PHE A 1 83 ? -6.000 -12.826 12.852 1.00 78.94 83 PHE A CA 1
ATOM 653 C C . PHE A 1 83 ? -7.513 -12.589 12.793 1.00 78.94 83 PHE A C 1
ATOM 655 O O . PHE A 1 83 ? -8.286 -13.542 12.730 1.00 78.94 83 PHE A O 1
ATOM 662 N N . ASP A 1 84 ? -7.937 -11.326 12.822 1.00 75.62 84 ASP A N 1
ATOM 663 C CA . ASP A 1 84 ? -9.341 -10.964 12.696 1.00 75.62 84 ASP A CA 1
ATOM 664 C C . ASP A 1 84 ? -9.873 -11.323 11.306 1.00 75.62 84 ASP A C 1
ATOM 666 O O . ASP A 1 84 ? -9.165 -11.227 10.296 1.00 75.62 84 ASP A O 1
ATOM 670 N N . GLY A 1 85 ? -1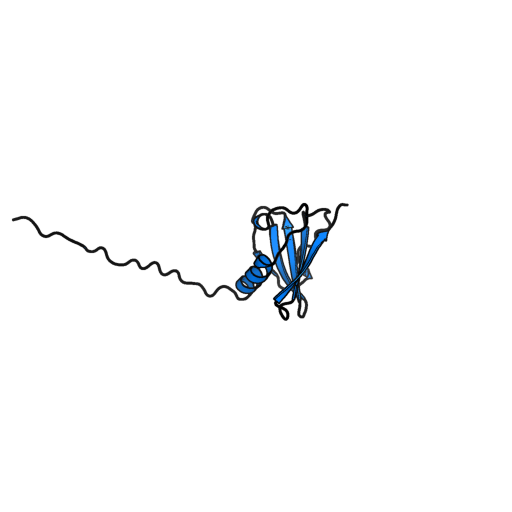1.144 -11.721 11.276 1.00 81.81 85 GLY A N 1
ATOM 671 C CA . GLY A 1 85 ? -11.886 -11.932 10.043 1.00 81.81 85 GLY A CA 1
ATOM 672 C C . GLY A 1 85 ? -12.315 -10.620 9.373 1.00 81.81 85 GLY A C 1
ATOM 673 O O . GLY A 1 85 ? -12.233 -9.522 9.923 1.00 81.81 85 GLY A O 1
ATOM 674 N N . GLY A 1 86 ? -12.828 -10.746 8.158 1.00 89.56 86 GLY A N 1
ATOM 675 C CA . GLY A 1 86 ? -13.307 -9.668 7.312 1.00 89.56 86 GLY A CA 1
ATOM 676 C C . GLY A 1 86 ? -12.180 -8.842 6.702 1.00 89.56 86 GLY A C 1
ATOM 677 O O . GLY A 1 86 ? -11.019 -9.243 6.652 1.00 89.56 86 GLY A O 1
ATOM 678 N N . CYS A 1 87 ? -12.552 -7.660 6.218 1.00 94.31 87 CYS A N 1
ATOM 679 C CA . CYS A 1 87 ? -11.640 -6.705 5.593 1.00 94.31 87 CYS A CA 1
ATOM 680 C C . CYS A 1 87 ? -11.113 -5.658 6.579 1.00 94.31 87 CYS A C 1
ATOM 682 O O . CYS A 1 87 ? -10.709 -4.572 6.168 1.00 94.31 87 CYS A O 1
ATOM 684 N N . GLY A 1 88 ? -11.090 -5.989 7.876 1.00 93.44 88 GLY A N 1
ATOM 685 C CA . GLY A 1 88 ? -10.310 -5.245 8.868 1.00 93.44 88 GLY A CA 1
ATOM 686 C C . GLY A 1 88 ? -8.802 -5.366 8.621 1.00 93.44 88 GLY A C 1
ATOM 687 O O . GLY A 1 88 ? -8.036 -4.509 9.048 1.00 93.44 88 GLY A O 1
ATOM 688 N N . VAL A 1 89 ? -8.387 -6.394 7.876 1.00 94.56 89 VAL A N 1
ATOM 689 C CA . VAL A 1 89 ? -7.007 -6.633 7.455 1.00 94.56 89 VAL A CA 1
ATOM 690 C C . VAL A 1 89 ? -7.010 -7.018 5.983 1.00 94.56 89 VAL A C 1
ATOM 692 O O . VAL A 1 89 ? -7.775 -7.893 5.575 1.00 94.56 89 VAL A O 1
ATOM 695 N N . ILE A 1 90 ? -6.162 -6.371 5.187 1.00 95.81 90 ILE A N 1
ATOM 696 C CA . ILE A 1 90 ? -5.984 -6.670 3.764 1.00 95.81 90 ILE A CA 1
ATOM 697 C C . ILE A 1 90 ? -4.507 -6.952 3.509 1.00 95.81 90 ILE A C 1
ATOM 699 O O . ILE A 1 90 ? -3.642 -6.144 3.848 1.00 95.81 90 ILE A O 1
ATOM 703 N N . ASN A 1 91 ? -4.222 -8.084 2.878 1.00 96.44 91 ASN A N 1
ATOM 704 C CA . ASN A 1 91 ? -2.880 -8.478 2.478 1.00 96.44 91 ASN A CA 1
ATOM 705 C C . ASN A 1 91 ? -2.670 -8.177 0.994 1.00 96.44 91 ASN A C 1
ATOM 707 O O . ASN A 1 91 ? -3.541 -8.444 0.164 1.00 96.44 91 ASN A O 1
ATOM 711 N N . VAL A 1 92 ? -1.495 -7.646 0.663 1.00 98.19 92 VAL A N 1
ATOM 712 C CA . VAL A 1 92 ? -1.098 -7.237 -0.688 1.00 98.19 92 VAL A CA 1
ATOM 713 C C . VAL A 1 92 ? 0.204 -7.938 -1.067 1.00 98.19 92 VAL A C 1
ATOM 715 O O . VAL A 1 92 ? 1.149 -7.966 -0.280 1.00 98.19 92 VAL A O 1
ATOM 718 N N . ARG A 1 93 ? 0.288 -8.463 -2.294 1.00 98.50 93 ARG A N 1
ATOM 719 C CA . ARG A 1 93 ? 1.544 -8.887 -2.936 1.00 98.50 93 ARG A CA 1
ATOM 720 C C . ARG A 1 93 ? 1.749 -8.088 -4.214 1.00 98.50 93 ARG A C 1
ATOM 722 O O . ARG A 1 93 ? 0.888 -8.088 -5.088 1.00 98.50 93 ARG A O 1
ATOM 729 N N . TYR A 1 94 ? 2.905 -7.451 -4.337 1.00 98.75 94 TYR A N 1
ATOM 730 C CA . TYR A 1 94 ? 3.304 -6.666 -5.500 1.00 98.75 94 TYR A CA 1
ATOM 731 C C . TYR A 1 94 ? 4.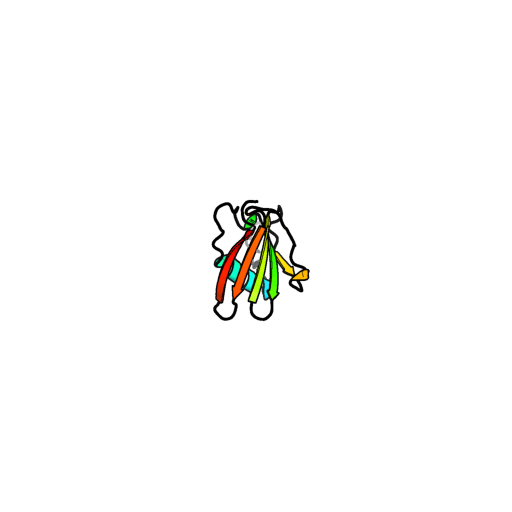653 -7.140 -6.031 1.00 98.75 94 TYR A C 1
ATOM 733 O O . TYR A 1 94 ? 5.588 -7.396 -5.269 1.00 98.75 94 TYR A O 1
ATOM 741 N N . ASN A 1 95 ? 4.766 -7.224 -7.352 1.00 98.44 95 ASN A N 1
ATOM 742 C CA . ASN A 1 95 ? 5.978 -7.624 -8.044 1.00 98.44 95 ASN A CA 1
ATOM 743 C C . ASN A 1 95 ? 6.617 -6.414 -8.740 1.00 98.44 95 ASN A C 1
ATOM 745 O O . ASN A 1 95 ? 6.160 -6.008 -9.809 1.00 98.44 95 ASN A O 1
ATOM 749 N N . PRO A 1 96 ? 7.716 -5.860 -8.195 1.00 97.75 96 PRO A N 1
ATOM 750 C CA . PRO A 1 96 ? 8.392 -4.703 -8.775 1.00 97.75 96 PRO A CA 1
ATOM 751 C C . PRO A 1 96 ? 9.026 -4.966 -10.141 1.00 97.75 96 PRO A C 1
ATOM 753 O O . PRO A 1 96 ? 9.390 -4.017 -10.825 1.00 97.75 96 PRO A O 1
ATOM 756 N N . LYS A 1 97 ? 9.228 -6.234 -10.527 1.00 97.88 97 LYS A N 1
ATOM 757 C CA . LYS A 1 97 ? 9.818 -6.575 -11.826 1.00 97.88 97 LYS A CA 1
ATOM 758 C C . LYS A 1 97 ? 8.795 -6.436 -12.950 1.00 97.88 97 LYS A C 1
ATOM 760 O O . LYS A 1 97 ? 9.155 -5.969 -14.024 1.00 97.88 97 LYS A O 1
ATOM 765 N N . SER A 1 98 ? 7.566 -6.890 -12.720 1.00 98.25 98 SER A N 1
ATOM 766 C CA . SER A 1 98 ? 6.461 -6.750 -13.675 1.00 98.25 98 SER A CA 1
ATOM 767 C C . SER A 1 98 ? 5.654 -5.470 -13.478 1.00 98.25 98 SER A C 1
ATOM 769 O O . SER A 1 98 ? 4.833 -5.168 -14.330 1.00 98.25 98 SER A O 1
ATOM 771 N N . ASP A 1 99 ? 5.907 -4.727 -12.397 1.00 98.25 99 ASP A N 1
ATOM 772 C CA . ASP A 1 99 ? 5.140 -3.548 -11.988 1.00 98.25 99 ASP A CA 1
ATOM 773 C C . ASP A 1 99 ? 3.648 -3.848 -11.783 1.00 98.25 99 ASP A C 1
ATOM 775 O O . ASP A 1 99 ? 2.778 -3.107 -12.229 1.00 98.25 99 ASP A O 1
ATOM 779 N N . THR A 1 100 ? 3.351 -4.972 -11.125 1.00 98.31 100 THR A N 1
ATOM 780 C CA . THR A 1 100 ? 1.973 -5.454 -10.954 1.00 98.31 100 THR A CA 1
ATOM 781 C C . THR A 1 100 ? 1.660 -5.829 -9.516 1.00 98.31 100 THR A C 1
ATOM 783 O O . THR A 1 100 ? 2.406 -6.589 -8.887 1.00 98.31 100 THR A O 1
ATOM 786 N N . VAL A 1 101 ? 0.495 -5.405 -9.030 1.00 98.56 101 VAL A N 1
ATOM 787 C CA . VAL A 1 101 ? -0.154 -6.026 -7.867 1.00 98.56 101 VAL A CA 1
ATOM 788 C C . VAL A 1 101 ? -0.641 -7.426 -8.263 1.00 98.56 101 VAL A C 1
ATOM 790 O O . VAL A 1 101 ? -1.554 -7.576 -9.067 1.00 98.56 101 VAL A O 1
ATOM 793 N N . GLU A 1 102 ? -0.005 -8.465 -7.720 1.00 97.88 102 GLU A N 1
ATOM 794 C CA . GLU A 1 102 ? -0.312 -9.870 -8.031 1.00 97.88 102 GLU A CA 1
ATOM 795 C C . GLU A 1 102 ? -1.518 -10.391 -7.242 1.00 97.88 102 GLU A C 1
ATOM 797 O O . GLU A 1 102 ? -2.222 -11.291 -7.697 1.00 97.88 102 GLU A O 1
ATOM 802 N N . ASN A 1 103 ? -1.720 -9.892 -6.020 1.00 96.81 103 ASN A N 1
ATOM 803 C CA . ASN A 1 103 ? -2.771 -10.386 -5.142 1.00 96.81 103 ASN A CA 1
ATOM 804 C C . ASN A 1 103 ? -3.172 -9.344 -4.091 1.00 96.81 103 ASN A C 1
ATOM 806 O O . ASN A 1 103 ? -2.304 -8.716 -3.486 1.00 96.81 103 ASN A O 1
ATOM 810 N N . VAL A 1 104 ? -4.481 -9.214 -3.861 1.00 97.31 104 VAL A N 1
ATOM 811 C CA . VAL A 1 104 ? -5.085 -8.423 -2.781 1.00 97.31 104 VAL A CA 1
ATOM 812 C C . VAL A 1 104 ? -6.213 -9.255 -2.179 1.00 97.31 104 VAL A C 1
ATOM 814 O O . VAL A 1 104 ? -7.111 -9.673 -2.909 1.00 97.31 104 VAL A O 1
ATOM 817 N N . HIS A 1 105 ? -6.178 -9.526 -0.876 1.00 95.25 105 HIS A N 1
ATOM 818 C CA . HIS A 1 105 ? -7.232 -10.299 -0.213 1.00 95.25 105 HIS A CA 1
ATOM 819 C C . HIS A 1 105 ? -7.448 -9.866 1.235 1.00 95.25 105 HIS A C 1
ATOM 821 O O . HIS A 1 105 ? -6.524 -9.412 1.904 1.00 95.25 105 HIS A O 1
ATOM 827 N N . CYS A 1 106 ? -8.675 -10.044 1.717 1.00 94.00 106 CYS A N 1
ATOM 828 C CA . CYS A 1 106 ? -8.995 -9.956 3.138 1.00 94.00 106 CYS A CA 1
ATOM 829 C C . CYS A 1 106 ? -8.735 -11.300 3.821 1.00 94.00 106 CYS A C 1
ATOM 831 O O . CYS A 1 106 ? -8.772 -12.339 3.160 1.00 94.00 106 CYS A O 1
ATOM 833 N N . ASN A 1 107 ? -8.582 -11.303 5.144 1.00 86.19 107 ASN A N 1
ATOM 834 C CA . ASN A 1 107 ? -8.484 -12.543 5.926 1.00 86.19 107 ASN A CA 1
ATOM 835 C C . ASN A 1 107 ? -9.763 -13.416 5.874 1.00 86.19 107 ASN A C 1
ATOM 837 O O . ASN A 1 107 ? -9.739 -14.559 6.320 1.00 86.19 107 ASN A O 1
ATOM 841 N N . GLY A 1 108 ? -10.855 -12.920 5.273 1.00 73.25 108 GLY A N 1
ATOM 842 C CA . GLY A 1 108 ? -12.099 -13.668 5.048 1.00 73.25 108 GLY A CA 1
ATOM 843 C C . GLY A 1 108 ? -13.024 -13.666 6.265 1.00 73.25 108 GLY A C 1
ATOM 844 O O . GLY A 1 108 ? -12.612 -13.302 7.356 1.00 73.25 108 GLY A O 1
ATOM 845 N N . VAL A 1 109 ? -14.303 -14.001 6.088 1.00 56.28 109 VAL A N 1
ATOM 846 C CA . VAL A 1 109 ? -15.280 -14.029 7.194 1.00 56.28 109 VAL A CA 1
ATOM 847 C C . VAL A 1 109 ? -14.964 -15.225 8.099 1.00 56.28 109 VAL A C 1
ATOM 849 O O . VAL A 1 109 ? -14.839 -16.337 7.588 1.00 56.28 109 VAL A O 1
ATOM 852 N N . ALA A 1 110 ? -14.796 -14.980 9.400 1.00 48.53 110 ALA A N 1
ATOM 853 C CA . ALA A 1 110 ? -14.725 -16.037 10.409 1.00 48.53 110 ALA A CA 1
ATOM 854 C C . ALA A 1 110 ? -16.083 -16.736 10.569 1.00 48.53 110 ALA A C 1
ATOM 856 O O . ALA A 1 110 ? -17.114 -16.027 10.482 1.00 48.53 110 ALA A O 1
#

Secondary structure (DSSP, 8-state):
----------------------HHHHHHHHHHHT--PPTTPPPGGGEEEEEEEETTEEEEEEEE-SS--EEE-SSGGGS------GGGEEEEEEETTTTEEEEEEE----

Sequence (110 aa):
MKLTILLFISFILSACTDRDADPHDKLMNRIEEQLVLPQGAEPISKYDRFYTRDGKIVVGTLVFGKSGSRSWVKSISDLPQVFDGGCGVINVRYNPKSDTVENVHCNGVA

Radius of gyration: 21.62 Å; chains: 1; bounding box: 29×84×26 Å

Foldseek 3Di:
DDDDDDDPDDDPPPPPPPPPPDPVRVLVVLQLVQDDADPQADPLLQWEKEWEDDDQKIKIKTARHHGSHYYYDHDPVPHDDDQDADNNIKMWIAGPVVSDTPDIDTSHHD

pLDDT: mean 86.85, std 16.49, range [38.78, 98.75]